Protein AF-A0A5K1ABM7-F1 (afdb_monomer)

InterPro domains:
  IPR001701 Glycoside hydrolase family 9 [PF00759] (1-138)
  IPR008928 Six-hairpin glycosidase superfamily [SSF48208] (1-138)
  IPR012341 Six-hairpin glycosidase-like superfamily [G3DSA:1.50.10.10] (1-138)

Foldseek 3Di:
DDQPFFDQQPLWRKRAQLSRLLVLLVLLVCCVPCVVVCVVVVNNVVSLVNSCRSLVNQLVQCVDPFKGWGMWADCVQGVVDDDDPVPDPTHTDIDMAGPVRHDCSSLQSSLSSLQSSLVNCCVVPVPSSVSSNVSSVD

Radius of gyration: 15.57 Å; Cα contacts (8 Å, |Δi|>4): 204; chains: 1; bounding box: 39×34×41 Å

Secondary structure (DSSP, 8-state):
-----S---SSS--EEHHHHHHHHHHHHHHHHHHHHHHHHTT-HHHHHHHHHHHHHHHHHH-SSTT-EEEEES-HHHHHT--S-GGG--S---EEEE-SSS--HHHHHHHHHHHHHHHHHTTTT-HHHHHHHHHHHH-

Sequence (138 aa):
VDLSGGYYDSGDNVKFGLPMAFTVTMLAWGAIEFGSQLQAAEQLRLTEEAIRWGTDYLLKTHPEPNVVYAEVGAGASDHVCWQRPEDMTTPRTVAVVNQDHPGSDLAGETAAALAASSIVFRSSDA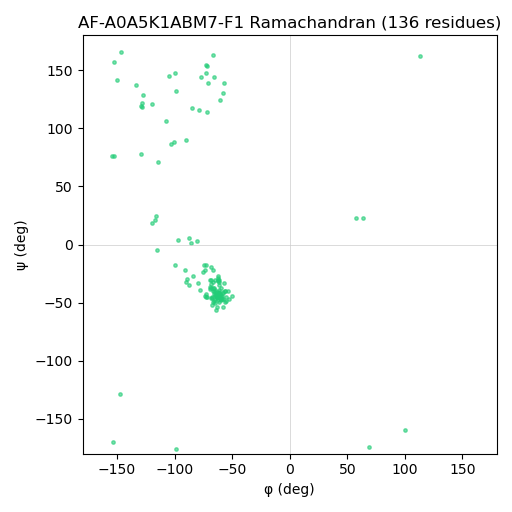QYAHLLVTHAKQ

Structure (mmCIF, N/CA/C/O backbone):
data_AF-A0A5K1ABM7-F1
#
_entry.id   AF-A0A5K1ABM7-F1
#
loop_
_atom_site.group_PDB
_atom_site.id
_atom_site.type_symbol
_atom_site.label_atom_id
_atom_site.label_alt_id
_atom_site.label_comp_id
_atom_site.label_asym_id
_atom_site.label_entity_id
_atom_site.label_seq_id
_atom_site.pdbx_PDB_ins_code
_atom_site.Cartn_x
_atom_site.Cartn_y
_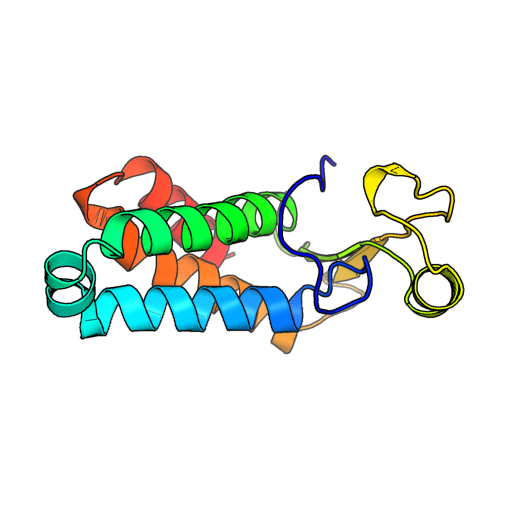atom_site.Cartn_z
_atom_site.occupancy
_atom_site.B_iso_or_equiv
_atom_site.auth_seq_id
_atom_site.auth_comp_id
_atom_site.auth_asym_id
_atom_site.auth_atom_id
_atom_site.pdbx_PDB_model_num
ATOM 1 N N . VAL A 1 1 ? -3.406 2.031 -17.506 1.00 88.50 1 VAL A N 1
ATOM 2 C CA . VAL A 1 1 ? -3.736 1.905 -16.070 1.00 88.50 1 VAL A CA 1
ATOM 3 C C . VAL A 1 1 ? -3.266 3.167 -15.357 1.00 88.50 1 VAL A C 1
ATOM 5 O O . VAL A 1 1 ? -2.229 3.695 -15.745 1.00 88.50 1 VAL A O 1
ATOM 8 N N . ASP A 1 2 ? -4.038 3.689 -14.403 1.00 96.75 2 ASP A N 1
ATOM 9 C CA . ASP A 1 2 ? -3.607 4.805 -13.547 1.00 96.75 2 ASP A CA 1
ATOM 10 C C . ASP A 1 2 ? -2.796 4.256 -12.365 1.00 96.75 2 ASP A C 1
ATOM 12 O O . ASP A 1 2 ? -3.338 3.506 -11.563 1.00 96.75 2 ASP A O 1
ATOM 16 N N . LEU A 1 3 ? -1.517 4.632 -12.255 1.00 97.62 3 LEU A N 1
ATOM 17 C CA . LEU A 1 3 ? -0.622 4.256 -11.146 1.00 97.62 3 LEU A CA 1
ATOM 18 C C . LEU A 1 3 ? -0.169 5.474 -10.326 1.00 97.62 3 LEU A C 1
ATOM 20 O O . LEU A 1 3 ? 0.889 5.447 -9.692 1.00 97.62 3 LEU A O 1
ATOM 24 N N . SER A 1 4 ? -0.943 6.560 -10.339 1.00 97.81 4 SER A N 1
ATOM 25 C CA . SER A 1 4 ? -0.737 7.705 -9.445 1.00 97.81 4 SER A CA 1
ATOM 26 C C . SER A 1 4 ? -1.127 7.380 -7.992 1.00 97.81 4 SER A C 1
ATOM 28 O O . SER A 1 4 ? -1.984 6.527 -7.740 1.00 97.81 4 SER A O 1
ATOM 30 N N . GLY A 1 5 ? -0.509 8.079 -7.033 1.00 98.06 5 GLY A N 1
ATOM 31 C CA . GLY A 1 5 ? -0.686 7.867 -5.586 1.00 98.06 5 GLY A CA 1
ATOM 32 C C . GLY A 1 5 ? 0.444 7.042 -4.968 1.00 98.06 5 GLY A C 1
ATOM 33 O O . GLY A 1 5 ? 1.513 6.929 -5.568 1.00 98.06 5 GLY A O 1
ATOM 34 N N . GLY A 1 6 ? 0.208 6.446 -3.798 1.00 98.44 6 GLY A N 1
ATOM 35 C CA . GLY A 1 6 ? 1.192 5.614 -3.099 1.00 98.44 6 GLY A CA 1
ATOM 36 C C . GLY A 1 6 ? 2.377 6.414 -2.556 1.00 98.44 6 GLY A C 1
ATOM 37 O O . GLY A 1 6 ? 2.394 7.645 -2.614 1.00 98.44 6 GLY A O 1
ATOM 38 N N . TYR A 1 7 ? 3.361 5.707 -2.011 1.00 98.69 7 TYR A N 1
ATOM 39 C CA . TYR A 1 7 ? 4.537 6.311 -1.385 1.00 98.69 7 TYR A CA 1
ATOM 40 C C . TYR A 1 7 ? 5.773 6.195 -2.274 1.00 98.69 7 TYR A C 1
ATOM 42 O O . TYR A 1 7 ? 5.948 5.197 -2.969 1.00 98.69 7 TYR A O 1
ATOM 50 N N . TYR A 1 8 ? 6.637 7.206 -2.238 1.00 98.06 8 TYR A N 1
ATOM 51 C CA . TYR A 1 8 ? 8.036 6.988 -2.590 1.00 98.06 8 TYR A CA 1
ATOM 52 C C . TYR A 1 8 ? 8.715 6.206 -1.471 1.00 98.06 8 TYR A C 1
ATOM 54 O O . TYR A 1 8 ? 8.312 6.319 -0.313 1.00 98.06 8 TYR A O 1
ATOM 62 N N . ASP A 1 9 ? 9.683 5.375 -1.836 1.00 97.94 9 ASP A N 1
ATOM 63 C CA . ASP A 1 9 ? 10.257 4.398 -0.914 1.00 97.94 9 ASP A CA 1
ATOM 64 C C . ASP A 1 9 ? 11.139 5.045 0.157 1.00 97.94 9 ASP A C 1
ATOM 66 O O . ASP A 1 9 ? 11.035 4.722 1.341 1.00 97.94 9 ASP A O 1
ATOM 70 N N . SER A 1 10 ? 12.001 5.982 -0.246 1.00 96.38 10 SER A N 1
ATOM 71 C CA . SER A 1 10 ? 12.984 6.566 0.662 1.00 96.38 10 SER A CA 1
ATOM 72 C C . SER A 1 10 ? 13.286 8.032 0.320 1.00 96.38 10 SER A C 1
ATOM 74 O O . SER A 1 10 ? 12.379 8.855 0.224 1.00 96.38 10 SER A O 1
ATOM 76 N N . GLY A 1 11 ? 14.568 8.389 0.189 1.00 95.62 11 GLY A N 1
ATOM 77 C CA . GLY A 1 11 ? 15.015 9.681 -0.343 1.00 95.62 11 GLY A CA 1
ATOM 78 C C . GLY A 1 11 ? 15.013 9.761 -1.874 1.00 95.62 11 GLY A C 1
ATOM 79 O O . GLY A 1 11 ? 15.466 10.762 -2.425 1.00 95.62 11 GLY A O 1
ATOM 80 N N . ASP A 1 12 ? 14.563 8.702 -2.543 1.00 94.88 12 ASP A N 1
ATOM 81 C CA . ASP A 1 12 ? 14.354 8.620 -3.981 1.00 94.88 12 ASP A CA 1
ATOM 82 C C . ASP A 1 12 ? 12.872 8.832 -4.331 1.00 94.88 12 ASP A C 1
ATOM 84 O O . ASP A 1 12 ? 12.045 9.136 -3.472 1.00 94.88 12 ASP A O 1
ATOM 88 N N . ASN A 1 13 ? 12.530 8.695 -5.610 1.00 95.81 13 ASN A N 1
ATOM 89 C CA . ASN A 1 13 ? 11.163 8.801 -6.102 1.00 95.81 13 ASN A CA 1
ATOM 90 C C . ASN A 1 13 ? 10.693 7.499 -6.771 1.00 95.81 13 ASN A C 1
ATOM 92 O O . ASN A 1 13 ? 9.711 7.490 -7.527 1.00 95.81 13 ASN A O 1
ATOM 96 N N . VAL A 1 14 ? 11.357 6.370 -6.522 1.00 96.94 14 VAL A N 1
ATOM 97 C CA . VAL A 1 14 ? 10.861 5.067 -6.971 1.00 96.94 14 VAL A CA 1
ATOM 98 C C . VAL A 1 14 ? 9.733 4.615 -6.051 1.00 96.94 14 VAL A C 1
ATOM 100 O O . VAL A 1 14 ? 9.728 4.859 -4.846 1.00 96.94 14 VAL A O 1
ATOM 103 N N . LYS A 1 15 ? 8.737 3.957 -6.638 1.00 98.25 15 LYS A N 1
ATOM 104 C CA . LYS A 1 15 ? 7.660 3.308 -5.893 1.00 98.25 15 LYS A CA 1
ATOM 105 C C . LYS A 1 15 ? 7.919 1.810 -5.885 1.00 98.25 15 LYS A C 1
ATOM 107 O O . LYS A 1 15 ? 7.425 1.114 -6.771 1.00 98.25 15 LYS A O 1
ATOM 112 N N . PHE A 1 16 ? 8.699 1.337 -4.918 1.00 98.38 16 PHE A N 1
ATOM 113 C CA . PHE A 1 16 ? 8.957 -0.089 -4.731 1.00 98.38 16 PHE A CA 1
ATOM 114 C C . PHE A 1 16 ? 7.764 -0.750 -4.027 1.00 98.38 16 PHE A C 1
ATOM 116 O O . PHE A 1 16 ? 7.429 -0.422 -2.890 1.00 98.38 16 PHE A O 1
ATOM 123 N N . GLY A 1 17 ? 7.089 -1.675 -4.714 1.00 98.31 17 GLY A N 1
ATOM 124 C CA . GLY A 1 17 ? 5.832 -2.255 -4.236 1.00 98.31 17 GLY A CA 1
ATOM 125 C C . GLY A 1 17 ? 5.979 -3.087 -2.964 1.00 98.31 17 GLY A C 1
ATOM 126 O O . GLY A 1 17 ? 5.144 -2.974 -2.073 1.00 98.31 17 GLY A O 1
ATOM 127 N N . LEU A 1 18 ? 7.051 -3.875 -2.844 1.00 98.62 18 LEU A N 1
ATOM 128 C CA . LEU A 1 18 ? 7.260 -4.768 -1.700 1.00 98.62 18 LEU A CA 1
ATOM 129 C C . LEU A 1 18 ? 7.434 -4.012 -0.364 1.00 98.62 18 LEU A C 1
ATOM 131 O O . LEU A 1 18 ? 6.644 -4.260 0.548 1.00 98.62 18 LEU A O 1
ATOM 135 N N . PRO A 1 19 ? 8.391 -3.073 -0.213 1.00 98.75 19 PRO A N 1
ATOM 136 C CA . PRO A 1 19 ? 8.530 -2.308 1.030 1.00 98.75 19 PRO A CA 1
ATOM 137 C C . PRO A 1 19 ? 7.321 -1.404 1.315 1.00 98.75 19 PRO A C 1
ATOM 139 O O . PRO A 1 19 ? 6.966 -1.201 2.480 1.00 98.75 19 PRO A O 1
ATOM 142 N N . MET A 1 20 ? 6.634 -0.909 0.279 1.00 98.81 20 MET A N 1
ATOM 143 C CA . MET A 1 20 ? 5.394 -0.156 0.461 1.00 98.81 20 MET A CA 1
ATOM 144 C C . MET A 1 20 ? 4.278 -1.031 1.035 1.00 98.81 20 MET A C 1
ATOM 146 O O . MET A 1 20 ? 3.645 -0.636 2.013 1.00 98.81 20 MET A O 1
ATOM 150 N N . ALA A 1 21 ? 4.050 -2.216 0.461 1.00 98.88 21 ALA A N 1
ATOM 151 C CA . ALA A 1 21 ? 3.060 -3.163 0.960 1.00 98.88 21 ALA A CA 1
ATOM 152 C C . ALA A 1 21 ? 3.367 -3.554 2.411 1.00 98.88 21 ALA A C 1
ATOM 154 O O . ALA A 1 21 ? 2.501 -3.402 3.269 1.00 98.88 21 ALA A O 1
ATOM 155 N N . PHE A 1 22 ? 4.623 -3.893 2.714 1.00 98.94 22 PHE A N 1
ATOM 156 C CA . PHE A 1 22 ? 5.073 -4.171 4.079 1.00 98.94 22 PHE A CA 1
ATOM 157 C C . PHE A 1 22 ? 4.778 -3.017 5.047 1.00 98.94 22 PHE A C 1
ATOM 159 O O . PHE A 1 22 ? 4.252 -3.226 6.142 1.00 98.94 22 PHE A O 1
ATOM 166 N N . THR A 1 23 ? 5.066 -1.780 4.640 1.00 98.94 23 THR A N 1
ATOM 167 C CA . THR A 1 23 ? 4.786 -0.589 5.453 1.00 98.94 23 THR A CA 1
ATOM 168 C C . THR A 1 23 ? 3.294 -0.464 5.758 1.00 98.94 23 THR A C 1
ATOM 170 O O . THR A 1 23 ? 2.915 -0.220 6.905 1.00 98.94 23 THR A O 1
ATOM 173 N N . VAL A 1 24 ? 2.432 -0.678 4.760 1.00 98.94 24 VAL A N 1
ATOM 174 C CA . VAL A 1 24 ? 0.973 -0.637 4.933 1.00 98.94 24 VAL A CA 1
ATOM 175 C C . VAL A 1 24 ? 0.491 -1.767 5.844 1.00 98.94 24 VAL A C 1
ATOM 177 O O . VAL A 1 24 ? -0.312 -1.502 6.739 1.00 98.94 24 VAL A O 1
ATOM 180 N N . THR A 1 25 ? 1.016 -2.989 5.689 1.00 98.94 25 THR A N 1
ATOM 181 C CA . THR A 1 25 ? 0.735 -4.120 6.587 1.00 98.94 25 THR A CA 1
ATOM 182 C C . THR A 1 25 ? 1.056 -3.755 8.035 1.00 98.94 25 THR A C 1
ATOM 184 O O . THR A 1 25 ? 0.218 -3.930 8.920 1.00 98.94 25 THR A O 1
ATOM 187 N N . MET A 1 26 ? 2.242 -3.193 8.289 1.00 98.94 26 MET A N 1
ATOM 188 C CA . MET A 1 26 ? 2.685 -2.842 9.641 1.00 98.94 26 MET A CA 1
ATOM 189 C C . MET A 1 26 ? 1.896 -1.675 10.245 1.00 98.94 26 MET A C 1
ATOM 191 O O . MET A 1 26 ? 1.568 -1.716 11.433 1.00 98.94 26 MET A O 1
ATOM 195 N N . LEU A 1 27 ? 1.539 -0.659 9.451 1.00 98.88 27 LEU A N 1
ATOM 196 C CA . LEU A 1 27 ? 0.659 0.425 9.901 1.00 98.88 27 LEU A CA 1
ATOM 197 C C . LEU A 1 27 ? -0.733 -0.103 10.262 1.00 98.88 27 LEU A C 1
ATOM 199 O O . LEU A 1 27 ? -1.263 0.236 11.321 1.00 98.88 27 LEU A O 1
ATOM 203 N N . ALA A 1 28 ? -1.309 -0.960 9.414 1.00 98.94 28 ALA A N 1
ATOM 204 C CA . ALA A 1 28 ? -2.609 -1.569 9.662 1.00 98.94 28 ALA A CA 1
ATOM 205 C C . ALA A 1 28 ? -2.585 -2.458 10.907 1.00 98.94 28 ALA A C 1
ATOM 207 O O . ALA A 1 28 ? -3.473 -2.350 11.750 1.00 98.94 28 ALA A O 1
ATOM 208 N N . TRP A 1 29 ? -1.545 -3.277 11.076 1.00 98.88 29 TRP A N 1
ATOM 209 C CA . TRP A 1 29 ? -1.381 -4.086 12.278 1.00 98.88 29 TRP A CA 1
ATOM 210 C C . TRP A 1 29 ? -1.268 -3.213 13.536 1.00 98.88 29 TRP A C 1
ATOM 212 O O . TRP A 1 29 ? -1.968 -3.458 14.518 1.00 98.88 29 TRP A O 1
ATOM 222 N N . GLY A 1 30 ? -0.486 -2.132 13.483 1.00 98.75 30 GLY A N 1
ATOM 223 C CA . GLY A 1 30 ? -0.402 -1.164 14.576 1.00 98.75 30 GLY A CA 1
ATOM 224 C C . GLY A 1 30 ? -1.755 -0.538 14.930 1.00 98.75 30 GLY A C 1
ATOM 225 O O . GLY A 1 30 ? -2.085 -0.424 16.110 1.00 98.75 30 GLY A O 1
ATOM 226 N N . ALA A 1 31 ? -2.568 -0.185 13.930 1.00 98.69 31 ALA A N 1
ATOM 227 C CA . ALA A 1 31 ? -3.917 0.339 14.145 1.00 98.69 31 ALA A CA 1
ATOM 228 C C . ALA A 1 31 ? -4.868 -0.694 14.777 1.00 98.69 31 ALA A C 1
ATOM 230 O O . ALA A 1 31 ? -5.680 -0.333 15.629 1.00 98.69 31 ALA A O 1
ATOM 231 N N . ILE A 1 32 ? -4.746 -1.970 14.399 1.00 98.75 32 ILE A N 1
ATOM 232 C CA . ILE A 1 32 ? -5.547 -3.070 14.956 1.00 98.75 32 ILE A CA 1
ATOM 233 C C . ILE A 1 32 ? -5.206 -3.305 16.432 1.00 98.75 32 ILE A C 1
ATOM 235 O O . ILE A 1 32 ? -6.111 -3.370 17.261 1.00 98.75 32 ILE A O 1
ATOM 239 N N . GLU A 1 33 ? -3.920 -3.416 16.770 1.00 98.75 33 GLU A N 1
ATOM 240 C CA . GLU A 1 33 ? -3.481 -3.756 18.134 1.00 98.75 33 GLU A CA 1
ATOM 241 C C . GLU A 1 33 ? -3.563 -2.567 19.093 1.00 98.75 33 GLU A C 1
ATOM 243 O O . GLU A 1 33 ? -3.923 -2.710 20.263 1.00 98.75 33 GLU A O 1
ATOM 248 N N . PHE A 1 34 ? -3.218 -1.373 18.604 1.00 98.56 34 PHE A N 1
ATOM 249 C CA . PHE A 1 34 ? -3.008 -0.188 19.435 1.00 98.56 34 PHE A CA 1
ATOM 250 C C . PHE A 1 34 ? -4.000 0.940 19.135 1.00 98.56 34 PHE A C 1
ATOM 252 O O . PHE A 1 34 ? -3.741 2.101 19.462 1.00 98.56 34 PHE A O 1
ATOM 259 N N . GLY A 1 35 ? -5.153 0.621 18.537 1.00 97.94 35 GLY A N 1
ATOM 260 C CA . GLY A 1 35 ? -6.153 1.610 18.123 1.00 97.94 35 GLY A CA 1
ATOM 261 C C . GLY A 1 35 ? -6.589 2.553 19.249 1.00 97.94 35 GLY A C 1
ATOM 262 O O . GLY A 1 35 ? -6.688 3.760 19.040 1.00 97.94 35 GLY A O 1
ATOM 263 N N . SER A 1 36 ? -6.761 2.043 20.476 1.00 98.19 36 SER A N 1
ATOM 264 C CA . SER A 1 36 ? -7.139 2.873 21.632 1.00 98.19 36 SER A CA 1
ATOM 265 C C . SER A 1 36 ? -6.051 3.870 22.053 1.00 98.19 36 SER A C 1
ATOM 267 O O . SER A 1 36 ? -6.353 5.008 22.407 1.00 98.19 36 SER A O 1
ATOM 269 N N . GLN A 1 37 ? -4.780 3.476 21.970 1.00 98.69 37 GLN A N 1
ATOM 270 C CA . GLN A 1 37 ? -3.626 4.309 22.292 1.00 98.69 37 GLN A CA 1
ATOM 271 C C . GLN A 1 37 ? -3.418 5.367 21.208 1.00 98.69 37 GLN A C 1
ATOM 273 O O . GLN A 1 37 ? -3.197 6.534 21.523 1.00 98.69 37 GLN A O 1
ATOM 278 N N . LEU A 1 38 ? -3.554 4.978 19.936 1.00 98.50 38 LEU A N 1
ATOM 279 C CA . LEU A 1 38 ? -3.537 5.908 18.809 1.00 98.50 38 LEU A CA 1
ATOM 280 C C . LEU A 1 38 ? -4.679 6.920 18.910 1.00 98.50 38 LEU A C 1
ATOM 282 O O . LEU A 1 38 ? -4.475 8.096 18.621 1.00 98.50 38 LEU A O 1
ATOM 286 N N . GLN A 1 39 ? -5.865 6.496 19.352 1.00 98.31 39 GLN A N 1
ATOM 287 C CA . GLN A 1 39 ? -6.989 7.401 19.574 1.00 98.31 39 GLN A CA 1
ATOM 288 C C . GLN A 1 39 ? -6.720 8.364 20.733 1.00 98.31 39 GLN A C 1
ATOM 290 O O . GLN A 1 39 ? -6.940 9.563 20.581 1.00 98.31 39 GLN A O 1
ATOM 295 N N . ALA A 1 40 ? -6.200 7.870 21.860 1.00 98.62 40 ALA A N 1
ATOM 296 C CA . ALA A 1 40 ? -5.830 8.701 23.006 1.00 98.62 40 ALA A CA 1
ATOM 297 C C . ALA A 1 40 ? -4.714 9.713 22.678 1.00 98.62 40 ALA A C 1
ATOM 299 O O . ALA A 1 40 ? -4.670 10.784 23.274 1.00 98.62 40 ALA A O 1
ATOM 300 N N . ALA A 1 41 ? -3.837 9.387 21.724 1.00 98.56 41 ALA A N 1
ATOM 301 C CA . ALA A 1 41 ? -2.797 10.276 21.203 1.00 98.56 41 ALA A CA 1
ATOM 302 C C . ALA A 1 41 ? -3.265 11.164 20.028 1.00 98.56 41 ALA A C 1
ATOM 304 O O . ALA A 1 41 ? -2.445 11.844 19.411 1.00 98.56 41 ALA A O 1
ATOM 305 N N . GLU A 1 42 ? -4.555 11.128 19.678 1.00 98.38 42 GLU A N 1
ATOM 306 C CA . GLU A 1 42 ? -5.142 11.852 18.540 1.00 98.38 42 GLU A CA 1
ATOM 307 C C . GLU A 1 42 ? -4.495 11.514 17.177 1.00 98.38 42 GLU A C 1
ATOM 309 O O . GLU A 1 42 ? -4.582 12.282 16.221 1.00 98.38 42 GLU A O 1
ATOM 314 N N . GLN A 1 43 ? -3.864 10.340 17.063 1.00 98.56 43 GLN A N 1
ATOM 315 C CA . GLN A 1 43 ? -3.180 9.871 15.853 1.00 98.56 43 GLN A CA 1
ATOM 316 C C . GLN A 1 43 ? -4.002 8.883 15.021 1.00 98.56 43 GLN A C 1
ATOM 318 O O . GLN A 1 43 ? -3.705 8.722 13.842 1.00 98.56 43 GLN A O 1
ATOM 323 N N . LEU A 1 44 ? -5.045 8.251 15.580 1.00 98.31 44 LEU A N 1
ATOM 324 C CA . LEU A 1 44 ? -5.773 7.169 14.895 1.00 98.31 44 LEU A CA 1
ATOM 325 C C . LEU A 1 44 ? -6.257 7.565 13.491 1.00 98.31 44 LEU A C 1
ATOM 327 O O . LEU A 1 44 ? -5.994 6.844 12.534 1.00 98.31 44 LEU A O 1
ATOM 331 N N . ARG A 1 45 ? -6.878 8.742 13.347 1.00 98.25 45 ARG A N 1
ATOM 332 C CA . ARG A 1 45 ? -7.351 9.234 12.042 1.00 98.25 45 ARG A CA 1
ATOM 333 C C . ARG A 1 45 ? -6.206 9.416 11.039 1.00 98.25 45 ARG A C 1
ATOM 335 O O . ARG A 1 45 ? -6.356 9.067 9.876 1.00 98.25 45 ARG A O 1
ATOM 342 N N . LEU A 1 46 ? -5.064 9.947 11.479 1.00 98.62 46 LEU A N 1
ATOM 343 C CA . LEU A 1 46 ? -3.895 10.137 10.613 1.00 98.62 46 LEU A CA 1
ATOM 344 C C . LEU A 1 46 ? -3.288 8.790 10.200 1.00 98.62 46 LEU A C 1
ATOM 346 O O . LEU A 1 46 ? -2.870 8.626 9.056 1.00 98.62 46 LEU A O 1
ATOM 350 N N . THR A 1 47 ? -3.276 7.808 11.105 1.00 98.75 47 THR A N 1
ATOM 351 C CA . THR A 1 47 ? -2.863 6.436 10.794 1.00 98.75 47 THR A CA 1
ATOM 352 C C . THR A 1 47 ? -3.794 5.798 9.763 1.00 98.75 47 THR A C 1
ATOM 354 O O . THR A 1 47 ? -3.316 5.222 8.791 1.00 98.75 47 THR A O 1
ATOM 357 N N . GLU A 1 48 ? -5.111 5.939 9.922 1.00 98.75 48 GLU A N 1
ATOM 358 C CA . GLU A 1 48 ? -6.100 5.462 8.949 1.00 98.75 48 GLU A CA 1
ATOM 359 C C . GLU A 1 48 ? -5.931 6.134 7.577 1.00 98.75 48 GLU A C 1
ATOM 361 O O . GLU A 1 48 ? -5.956 5.455 6.553 1.00 98.75 48 GLU A O 1
ATOM 366 N N . GLU A 1 49 ? -5.697 7.447 7.532 1.00 98.81 49 GLU A N 1
ATOM 367 C CA . GLU A 1 49 ? -5.418 8.177 6.287 1.00 98.81 49 GLU A CA 1
ATOM 368 C C . GLU A 1 49 ? -4.135 7.679 5.602 1.00 98.81 49 GLU A C 1
ATOM 370 O O . GLU A 1 49 ? -4.131 7.476 4.387 1.00 98.81 49 GLU A O 1
ATOM 375 N N . ALA A 1 50 ? -3.074 7.408 6.369 1.00 98.88 50 ALA A N 1
ATOM 376 C CA . ALA A 1 50 ? -1.827 6.854 5.843 1.00 98.88 50 ALA A CA 1
ATOM 377 C C . ALA A 1 50 ? -2.007 5.431 5.283 1.00 98.88 50 ALA A C 1
ATOM 379 O O . ALA A 1 50 ? -1.539 5.119 4.187 1.00 98.88 50 ALA A O 1
ATOM 380 N N . ILE A 1 51 ? -2.745 4.575 5.998 1.00 98.94 51 ILE A N 1
ATOM 381 C CA . ILE A 1 51 ? -3.087 3.232 5.517 1.00 98.94 51 ILE A CA 1
ATOM 382 C C . ILE A 1 51 ? -3.882 3.335 4.213 1.00 98.94 51 ILE A C 1
ATOM 384 O O . ILE A 1 51 ? -3.539 2.660 3.243 1.00 98.94 51 ILE A O 1
ATOM 388 N N . ARG A 1 52 ? -4.903 4.205 4.167 1.00 98.88 52 ARG A N 1
ATOM 389 C CA . ARG A 1 52 ? -5.754 4.385 2.985 1.00 98.88 52 ARG A CA 1
ATOM 390 C C . ARG A 1 52 ? -4.966 4.875 1.774 1.00 98.88 52 ARG A C 1
ATOM 392 O O . ARG A 1 52 ? -5.177 4.363 0.682 1.00 98.88 52 ARG A O 1
ATOM 399 N N . TRP A 1 53 ? -4.032 5.810 1.956 1.00 98.94 53 TRP A N 1
ATOM 400 C CA . TRP A 1 53 ? -3.170 6.286 0.869 1.00 98.94 53 TRP A CA 1
ATOM 401 C C . TRP A 1 53 ? -2.367 5.149 0.222 1.00 98.94 53 TRP A C 1
ATOM 403 O O . TRP A 1 53 ? -2.237 5.079 -1.003 1.00 98.94 53 TRP A O 1
ATOM 413 N N . GLY A 1 54 ? -1.859 4.233 1.051 1.00 98.88 54 GLY A N 1
ATOM 414 C CA . GLY A 1 54 ? -1.184 3.025 0.594 1.00 98.88 54 GLY A CA 1
ATOM 415 C C . GLY A 1 54 ? -2.132 2.055 -0.108 1.00 98.88 54 GLY A C 1
ATOM 416 O O . GLY A 1 54 ? -1.871 1.655 -1.242 1.00 98.88 54 GLY A O 1
ATOM 417 N N . THR A 1 55 ? -3.257 1.700 0.518 1.00 98.94 55 THR A N 1
ATOM 418 C CA . THR A 1 55 ? -4.186 0.715 -0.052 1.00 98.94 55 THR A CA 1
ATOM 419 C C . THR A 1 55 ? -4.898 1.198 -1.309 1.00 98.94 55 THR A C 1
ATOM 421 O O . THR A 1 55 ? -5.095 0.396 -2.216 1.00 98.94 55 THR A O 1
ATOM 424 N N . ASP A 1 56 ? -5.214 2.489 -1.430 1.00 98.88 56 ASP A N 1
ATOM 425 C CA . ASP A 1 56 ? -5.770 3.059 -2.663 1.00 98.88 56 ASP A CA 1
ATOM 426 C C . ASP A 1 56 ? -4.812 2.866 -3.839 1.00 98.88 56 ASP A C 1
ATOM 428 O O . ASP A 1 56 ? -5.241 2.573 -4.955 1.00 98.88 56 ASP A O 1
ATOM 432 N N . TYR A 1 57 ? -3.505 2.985 -3.598 1.00 98.88 57 TYR A N 1
ATOM 433 C CA . TYR A 1 57 ? -2.512 2.694 -4.620 1.00 98.88 57 TYR A CA 1
ATOM 434 C C . TYR A 1 57 ? -2.361 1.192 -4.885 1.00 98.88 57 TYR A C 1
ATOM 436 O O . TYR A 1 57 ? -2.349 0.799 -6.048 1.00 98.88 57 TYR A O 1
ATOM 444 N N . LEU A 1 58 ? -2.306 0.346 -3.851 1.00 98.81 58 LEU A N 1
ATOM 445 C CA . LEU A 1 58 ? -2.210 -1.112 -4.022 1.00 98.81 58 LEU A CA 1
ATOM 446 C C . LEU A 1 58 ? -3.429 -1.704 -4.757 1.00 98.81 58 LEU A C 1
ATOM 448 O O . LEU A 1 58 ? -3.298 -2.651 -5.524 1.00 98.81 58 LEU A O 1
ATOM 452 N N . LEU A 1 59 ? -4.619 -1.120 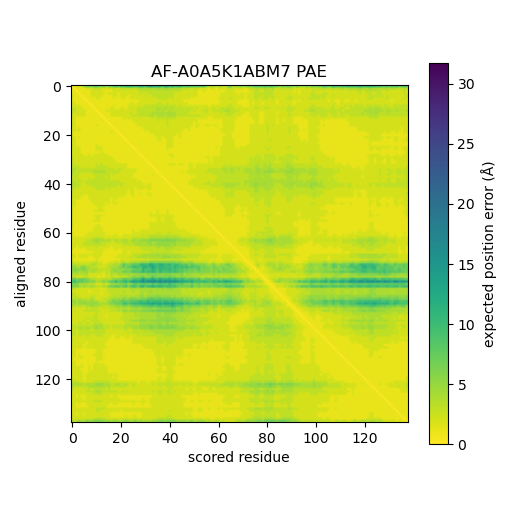-4.598 1.00 98.75 59 LEU A N 1
ATOM 453 C CA . LEU A 1 59 ? -5.789 -1.489 -5.400 1.00 98.75 59 LEU A CA 1
ATOM 454 C C . LEU A 1 59 ? -5.586 -1.153 -6.886 1.00 98.75 59 LEU A C 1
ATOM 456 O O . LEU A 1 59 ? -5.953 -1.940 -7.754 1.00 98.75 59 LEU A O 1
ATOM 460 N N . LYS A 1 60 ? -4.958 -0.013 -7.200 1.00 98.69 60 LYS A N 1
ATOM 461 C CA . LYS A 1 60 ? -4.626 0.360 -8.585 1.00 98.69 60 LYS A CA 1
ATOM 462 C C . LYS A 1 60 ? -3.544 -0.531 -9.197 1.00 98.69 60 LYS A C 1
ATOM 464 O O . LYS A 1 60 ? -3.545 -0.722 -10.414 1.00 98.69 60 LYS A O 1
ATOM 469 N N . THR A 1 61 ? -2.619 -1.063 -8.391 1.00 98.50 61 THR A N 1
ATOM 470 C CA . THR A 1 61 ? -1.590 -1.986 -8.893 1.00 98.50 61 THR A CA 1
ATOM 471 C C . THR A 1 61 ? -2.152 -3.361 -9.241 1.00 98.50 61 THR A C 1
ATOM 473 O O . THR A 1 61 ? -1.509 -4.063 -10.017 1.00 98.50 61 THR A O 1
ATOM 476 N N . HIS A 1 62 ? -3.348 -3.715 -8.760 1.00 98.31 62 HIS A N 1
ATOM 477 C CA . HIS A 1 62 ? -4.045 -4.966 -9.067 1.00 98.31 62 HIS A CA 1
ATOM 478 C C . HIS A 1 62 ? -5.347 -4.721 -9.865 1.00 98.31 62 HIS A C 1
ATOM 480 O O . HIS A 1 62 ? -6.443 -4.879 -9.326 1.00 98.31 62 HIS A O 1
ATOM 486 N N . PRO A 1 63 ? -5.272 -4.315 -11.149 1.00 97.00 63 PRO A N 1
ATOM 487 C CA . PRO A 1 63 ? -6.458 -3.953 -11.935 1.00 97.00 63 PRO A CA 1
ATOM 488 C C . PRO A 1 63 ? -7.286 -5.158 -12.406 1.00 97.00 63 PRO A C 1
ATOM 490 O O . PRO A 1 63 ? -8.462 -5.001 -12.731 1.00 97.00 63 PRO A O 1
ATOM 493 N N . GLU A 1 64 ? -6.669 -6.336 -12.504 1.00 96.12 64 GLU A N 1
ATOM 494 C CA . GLU A 1 64 ? -7.272 -7.565 -13.015 1.00 96.12 64 GLU A CA 1
ATOM 495 C C . GLU A 1 64 ? -6.597 -8.803 -12.395 1.00 96.12 64 GLU A C 1
ATOM 497 O O . GLU A 1 64 ? -5.448 -8.703 -11.960 1.00 96.12 64 GLU A O 1
ATOM 502 N N . PRO A 1 65 ? -7.268 -9.971 -12.365 1.00 96.31 65 PRO A N 1
ATOM 503 C CA . PRO A 1 65 ? -6.742 -11.159 -11.696 1.00 96.31 65 PRO A CA 1
ATOM 504 C C . PRO A 1 65 ? -5.362 -11.598 -12.207 1.00 96.31 65 PRO A C 1
ATOM 506 O O . PRO A 1 65 ? -5.144 -11.694 -13.414 1.00 96.31 65 PRO 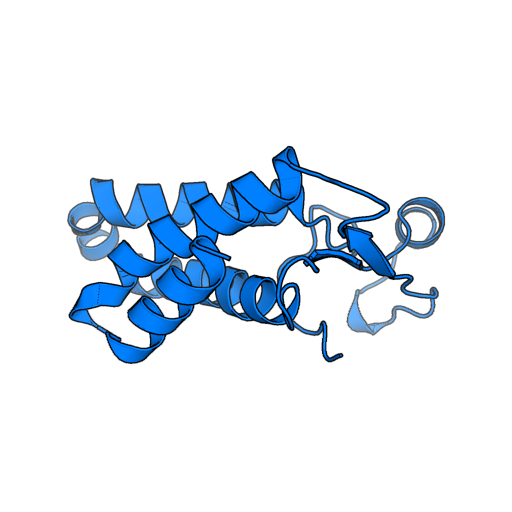A O 1
ATOM 509 N N . ASN A 1 66 ? -4.479 -12.003 -11.288 1.00 97.00 66 ASN A N 1
ATOM 510 C CA . ASN A 1 66 ? -3.108 -12.462 -11.562 1.00 97.00 66 ASN A CA 1
ATOM 511 C C . ASN A 1 66 ? -2.173 -11.400 -12.174 1.00 97.00 66 ASN A C 1
ATOM 513 O O . ASN A 1 66 ? -1.190 -11.767 -12.821 1.00 97.00 66 ASN A O 1
ATOM 517 N N . VAL A 1 67 ? -2.456 -10.107 -11.992 1.00 98.12 67 VAL A N 1
ATOM 518 C CA . VAL A 1 67 ? -1.584 -9.006 -12.427 1.00 98.12 67 VAL A CA 1
ATOM 519 C C . VAL A 1 67 ? -1.336 -8.057 -11.260 1.00 98.12 67 VAL A C 1
ATOM 521 O O . VAL A 1 67 ? -2.275 -7.470 -10.735 1.00 98.12 67 VAL A O 1
ATOM 524 N N . VAL A 1 68 ? -0.071 -7.853 -10.886 1.00 98.31 68 VAL A N 1
ATOM 525 C CA . VAL A 1 68 ? 0.329 -6.860 -9.877 1.00 98.31 68 VAL A CA 1
ATOM 526 C C . VAL A 1 68 ? 1.446 -5.982 -10.432 1.00 98.31 68 VAL A C 1
ATOM 528 O O . VAL A 1 68 ? 2.531 -6.463 -10.754 1.00 98.31 68 VAL A O 1
ATOM 531 N N . TYR A 1 69 ? 1.211 -4.675 -10.533 1.00 98.44 69 TYR A N 1
ATOM 532 C CA . TYR A 1 69 ? 2.260 -3.709 -10.859 1.00 98.44 69 TYR A CA 1
ATOM 533 C C . TYR A 1 69 ? 3.211 -3.535 -9.672 1.00 98.44 69 TYR A C 1
ATOM 535 O O . TYR A 1 69 ? 2.829 -3.039 -8.613 1.00 98.44 69 TYR A O 1
ATOM 543 N N . ALA A 1 70 ? 4.454 -3.962 -9.868 1.00 97.25 70 ALA A N 1
ATOM 544 C CA . ALA A 1 70 ? 5.450 -4.136 -8.819 1.00 97.25 70 ALA A CA 1
ATOM 545 C C . ALA A 1 70 ? 6.251 -2.876 -8.508 1.00 97.25 70 ALA A C 1
ATOM 547 O O . ALA A 1 70 ? 6.631 -2.642 -7.363 1.00 97.25 70 ALA A O 1
ATOM 548 N N . GLU A 1 71 ? 6.528 -2.077 -9.532 1.00 97.69 71 GLU A N 1
ATOM 549 C CA . GLU A 1 71 ? 7.431 -0.940 -9.426 1.00 97.69 71 GLU A CA 1
ATOM 550 C C . GLU A 1 71 ? 7.017 0.146 -10.411 1.00 97.69 71 GLU A C 1
ATOM 552 O O . GLU A 1 71 ? 6.609 -0.154 -11.537 1.00 97.69 71 GLU A O 1
ATOM 557 N N . VAL A 1 72 ? 7.131 1.408 -9.990 1.00 97.69 72 VAL A N 1
ATOM 558 C CA . VAL A 1 72 ? 6.998 2.572 -10.873 1.00 97.69 72 VAL A CA 1
ATOM 559 C C . VAL A 1 72 ? 8.211 3.477 -10.693 1.00 97.69 72 VAL A C 1
ATOM 561 O O . VAL A 1 72 ? 8.400 4.057 -9.623 1.00 97.69 72 VAL A O 1
ATOM 564 N N . GLY A 1 73 ? 8.966 3.662 -11.770 1.00 94.38 73 GLY A N 1
ATOM 565 C CA . GLY A 1 73 ? 10.310 4.235 -11.772 1.00 94.38 73 GLY A CA 1
ATOM 566 C C . GLY A 1 73 ? 11.342 3.177 -12.169 1.00 94.38 73 GLY A C 1
ATOM 567 O O . GLY A 1 73 ? 11.048 1.989 -12.155 1.00 94.38 73 GLY A O 1
ATOM 568 N N . ALA A 1 74 ? 12.532 3.617 -12.567 1.00 90.44 74 ALA A N 1
ATOM 569 C CA . ALA A 1 74 ? 13.706 2.755 -12.665 1.00 90.44 74 ALA A CA 1
ATOM 570 C C . ALA A 1 74 ? 14.771 3.315 -11.727 1.00 90.44 74 ALA A C 1
ATOM 572 O O . ALA A 1 74 ? 15.197 4.459 -11.918 1.00 90.44 74 ALA A O 1
ATOM 573 N N . GLY A 1 75 ? 15.224 2.511 -10.760 1.00 87.69 75 GLY A N 1
ATOM 574 C CA . GLY A 1 75 ? 16.176 2.957 -9.734 1.00 87.69 75 GLY A CA 1
ATOM 575 C C . GLY A 1 75 ? 17.408 3.654 -10.310 1.00 87.69 75 GLY A C 1
ATOM 576 O O . GLY A 1 75 ? 17.752 4.750 -9.887 1.00 87.69 75 GLY A O 1
ATOM 577 N N . ALA A 1 76 ? 18.003 3.106 -11.373 1.00 88.00 76 ALA A N 1
ATOM 578 C CA . ALA A 1 76 ? 19.193 3.696 -11.988 1.00 88.00 76 ALA A CA 1
ATOM 579 C C . ALA A 1 76 ? 18.983 5.138 -12.488 1.00 88.00 76 ALA A C 1
ATOM 581 O O . ALA A 1 76 ? 19.841 5.988 -12.273 1.00 88.00 76 ALA A O 1
ATOM 582 N N . SER A 1 77 ? 17.866 5.435 -13.161 1.00 87.69 77 SER A N 1
ATOM 583 C CA . SER A 1 77 ? 17.598 6.794 -13.655 1.00 87.69 77 SER A CA 1
ATOM 584 C C . SER A 1 77 ? 17.069 7.721 -12.569 1.00 87.69 77 SER A C 1
ATOM 586 O O . SER A 1 77 ? 17.349 8.916 -12.605 1.00 87.69 77 SER A O 1
ATOM 588 N N . ASP A 1 78 ? 16.298 7.180 -11.627 1.00 90.31 78 ASP A N 1
ATOM 589 C CA . ASP A 1 78 ? 15.712 7.942 -10.529 1.00 90.31 78 ASP A CA 1
ATOM 590 C C . ASP A 1 78 ? 16.805 8.441 -9.568 1.00 90.31 78 ASP A C 1
ATOM 592 O O . ASP A 1 78 ? 16.890 9.632 -9.284 1.00 90.31 78 ASP A O 1
ATOM 596 N N . HIS A 1 79 ? 17.745 7.565 -9.197 1.00 93.44 79 HIS A N 1
ATOM 597 C CA . HIS A 1 79 ? 18.792 7.850 -8.207 1.00 93.44 79 HIS A CA 1
ATOM 598 C C . HIS A 1 79 ? 19.901 8.775 -8.716 1.00 93.44 79 HIS A C 1
ATOM 600 O O . HIS A 1 79 ? 20.593 9.410 -7.922 1.00 93.44 79 HIS A O 1
ATOM 606 N N . VAL A 1 80 ? 20.088 8.875 -10.035 1.00 88.56 80 VAL A N 1
ATOM 607 C CA . VAL A 1 80 ? 21.043 9.827 -10.633 1.00 88.56 80 VAL A CA 1
ATOM 608 C C . VAL A 1 80 ? 20.508 11.262 -10.568 1.00 88.56 80 VAL A C 1
ATOM 610 O O . VAL A 1 80 ? 21.280 12.216 -10.696 1.00 88.56 80 VAL A O 1
ATOM 613 N N . CYS A 1 81 ? 19.202 11.445 -10.357 1.00 81.81 81 CYS A N 1
ATOM 614 C CA . CYS A 1 81 ? 18.572 12.749 -10.414 1.00 81.81 81 CYS A CA 1
ATOM 615 C C . CYS A 1 81 ? 18.183 13.280 -9.030 1.00 81.81 81 CYS A C 1
ATOM 617 O O . CYS A 1 81 ? 17.188 12.869 -8.442 1.00 81.81 81 CYS A O 1
ATOM 619 N N . TRP A 1 82 ? 18.937 14.264 -8.537 1.00 90.56 82 TRP A N 1
ATOM 620 C CA . TRP A 1 82 ? 18.618 14.958 -7.290 1.00 90.56 82 TRP A CA 1
ATOM 621 C C . TRP A 1 82 ? 17.730 16.176 -7.558 1.00 90.56 82 TRP A C 1
ATOM 623 O O . TRP A 1 82 ? 18.219 17.282 -7.797 1.00 90.56 82 TRP A O 1
ATOM 633 N N . GLN A 1 83 ? 16.417 15.975 -7.542 1.00 89.19 83 GLN A N 1
ATOM 634 C CA . GLN A 1 83 ? 15.434 17.028 -7.794 1.00 89.19 83 GLN A CA 1
ATOM 635 C C . GLN A 1 83 ? 14.167 16.812 -6.972 1.00 89.19 83 GLN A C 1
ATOM 637 O O . GLN A 1 83 ? 13.936 15.730 -6.432 1.00 89.19 83 GLN A O 1
ATOM 642 N N . ARG A 1 84 ? 13.336 17.853 -6.887 1.00 94.81 84 ARG A N 1
ATOM 643 C CA . ARG A 1 84 ? 12.014 17.732 -6.271 1.00 94.81 84 ARG A CA 1
ATOM 644 C C . ARG A 1 84 ? 11.137 16.801 -7.124 1.00 94.81 84 ARG A C 1
ATOM 646 O O . ARG A 1 84 ? 11.252 16.846 -8.351 1.00 94.81 84 ARG A O 1
ATOM 653 N N . PRO A 1 85 ? 10.259 15.982 -6.522 1.00 94.44 85 PRO A N 1
ATOM 654 C CA . PRO A 1 85 ? 9.429 15.036 -7.267 1.00 94.44 85 PRO A CA 1
ATOM 655 C C . PRO A 1 85 ? 8.549 15.700 -8.336 1.00 94.44 85 PRO A C 1
ATOM 657 O O . PRO A 1 85 ? 8.319 15.111 -9.390 1.00 94.44 85 PRO A O 1
ATOM 660 N N . GLU A 1 86 ? 8.077 16.926 -8.100 1.00 95.88 86 GLU A N 1
ATOM 661 C CA . GLU A 1 86 ? 7.281 17.700 -9.060 1.00 95.88 86 GLU A CA 1
ATOM 662 C C . GLU A 1 86 ? 8.066 18.162 -10.298 1.00 95.88 86 GLU A C 1
ATOM 664 O O . GLU A 1 86 ? 7.460 18.456 -11.327 1.00 95.88 86 GLU A O 1
ATOM 669 N N . ASP A 1 87 ? 9.399 18.186 -10.220 1.00 94.44 87 ASP A N 1
ATOM 670 C CA . ASP A 1 87 ? 10.284 18.588 -11.315 1.00 94.44 87 ASP A CA 1
ATOM 671 C C . ASP A 1 87 ? 10.819 17.376 -12.104 1.00 94.44 87 ASP A C 1
ATOM 673 O O . ASP A 1 87 ? 11.640 17.535 -13.010 1.00 94.44 87 ASP A O 1
ATOM 677 N N . MET A 1 88 ? 10.379 16.152 -11.775 1.00 90.81 88 MET A N 1
ATOM 678 C CA . MET A 1 88 ? 10.898 14.941 -12.406 1.00 90.81 88 MET A CA 1
ATOM 679 C C . MET A 1 88 ? 10.668 14.890 -13.915 1.00 90.81 88 MET A C 1
ATOM 681 O O . MET A 1 88 ? 9.541 14.912 -14.403 1.00 90.81 88 MET A O 1
ATOM 685 N N . THR A 1 89 ? 11.764 14.715 -14.651 1.00 86.94 89 THR A N 1
ATOM 686 C CA . THR A 1 89 ? 11.772 14.549 -16.116 1.00 86.94 89 THR A CA 1
ATOM 687 C C . THR A 1 89 ? 12.277 13.176 -16.567 1.00 86.94 89 THR A C 1
ATOM 689 O O . THR A 1 89 ? 12.244 12.863 -17.758 1.00 86.94 89 THR A O 1
ATOM 692 N N . THR A 1 90 ? 12.735 12.337 -15.633 1.00 83.81 90 THR A N 1
ATOM 693 C CA . THR A 1 90 ? 13.201 10.978 -15.921 1.00 83.81 90 THR A CA 1
ATOM 694 C C . THR A 1 90 ? 12.022 10.069 -16.294 1.00 83.81 90 THR A C 1
ATOM 696 O O . THR A 1 90 ? 10.957 10.146 -15.674 1.00 83.81 90 THR A O 1
ATOM 699 N N . PRO A 1 91 ? 12.165 9.189 -17.306 1.00 87.69 91 PRO A N 1
ATOM 700 C CA . PRO A 1 91 ? 11.124 8.220 -17.629 1.00 87.69 91 PRO A CA 1
ATOM 701 C C . PRO A 1 91 ? 10.803 7.322 -16.430 1.00 87.69 91 PRO A C 1
ATOM 703 O O . PRO A 1 91 ? 11.697 6.730 -15.828 1.00 87.69 91 PRO A O 1
ATOM 706 N N . ARG A 1 92 ? 9.514 7.179 -16.113 1.00 93.62 92 ARG A N 1
ATOM 707 C CA . ARG A 1 92 ? 9.038 6.308 -15.033 1.00 93.62 92 ARG A CA 1
ATOM 708 C C . ARG A 1 92 ? 8.508 5.002 -15.611 1.00 93.62 92 ARG A C 1
ATOM 710 O O . ARG A 1 92 ? 7.331 4.897 -15.950 1.00 93.62 92 ARG A O 1
ATOM 717 N N . THR A 1 93 ? 9.401 4.030 -15.773 1.00 95.19 93 THR A N 1
ATOM 718 C CA . THR A 1 93 ? 9.058 2.682 -16.248 1.00 95.19 93 THR A CA 1
ATOM 719 C C . THR A 1 93 ? 8.192 1.937 -15.243 1.00 95.19 93 THR A C 1
ATOM 721 O O . THR A 1 93 ? 8.122 2.316 -14.078 1.00 95.19 93 THR A O 1
ATOM 724 N N . VAL A 1 94 ? 7.536 0.870 -15.692 1.00 96.81 94 VAL A N 1
ATOM 725 C CA . VAL A 1 94 ? 6.657 0.061 -14.850 1.00 96.81 94 VAL A CA 1
ATOM 726 C C . VAL A 1 94 ? 7.062 -1.404 -14.955 1.00 96.81 94 VAL A C 1
ATOM 728 O O . VAL A 1 94 ? 7.170 -1.924 -16.066 1.00 96.81 94 VAL A O 1
ATOM 731 N N . ALA A 1 95 ? 7.264 -2.060 -13.812 1.00 96.81 95 ALA A N 1
ATOM 732 C CA . ALA A 1 95 ? 7.461 -3.507 -13.728 1.00 96.81 95 ALA A CA 1
ATOM 733 C C . ALA A 1 95 ? 6.157 -4.201 -13.311 1.00 96.81 95 ALA A C 1
ATOM 735 O O . ALA A 1 95 ? 5.362 -3.641 -12.553 1.00 96.81 95 ALA A O 1
ATOM 736 N N . VAL A 1 96 ? 5.931 -5.421 -13.799 1.00 97.50 96 VAL A N 1
ATOM 737 C CA . VAL A 1 96 ? 4.703 -6.184 -13.544 1.00 97.50 96 VAL A CA 1
ATOM 738 C C . VAL A 1 96 ? 5.030 -7.620 -13.156 1.00 97.50 96 VAL A C 1
ATOM 740 O O . VAL A 1 96 ? 5.892 -8.252 -13.763 1.00 97.50 96 VAL A O 1
ATOM 743 N N . VAL A 1 97 ? 4.317 -8.118 -12.152 1.00 97.50 97 VAL A N 1
ATOM 744 C CA . VAL A 1 97 ? 4.246 -9.528 -11.782 1.00 97.50 97 VAL A CA 1
ATOM 745 C C . VAL A 1 97 ? 2.966 -10.110 -12.365 1.00 97.50 97 VAL A C 1
ATOM 747 O O . VAL A 1 97 ? 1.893 -9.517 -12.238 1.00 97.50 97 VAL A O 1
ATOM 750 N N . ASN A 1 98 ? 3.084 -11.262 -13.020 1.00 97.69 98 ASN A N 1
ATOM 751 C CA . ASN A 1 98 ? 1.960 -11.989 -13.598 1.00 97.69 98 ASN A CA 1
ATOM 752 C C . ASN A 1 98 ? 2.241 -13.499 -13.686 1.00 97.69 98 ASN A C 1
ATOM 754 O O . ASN A 1 98 ? 3.212 -13.992 -13.117 1.00 97.69 98 ASN A O 1
ATOM 758 N N . GLN A 1 99 ? 1.385 -14.248 -14.385 1.00 96.88 99 GLN A N 1
ATOM 759 C CA . GLN A 1 99 ? 1.531 -15.703 -14.523 1.00 96.88 99 GLN A CA 1
ATOM 760 C C . GLN A 1 99 ? 2.833 -16.127 -15.223 1.00 96.88 99 GLN A C 1
ATOM 762 O O . GLN A 1 99 ? 3.391 -17.166 -14.874 1.00 96.88 99 GLN A O 1
ATOM 767 N N . ASP A 1 100 ? 3.333 -15.322 -16.164 1.00 97.94 100 ASP A N 1
ATOM 768 C CA . ASP A 1 100 ? 4.581 -15.598 -16.887 1.00 97.94 100 ASP A CA 1
ATOM 769 C C . ASP A 1 100 ? 5.823 -15.123 -16.108 1.00 97.94 100 ASP A C 1
ATOM 771 O O . ASP A 1 100 ? 6.911 -15.678 -16.259 1.00 97.94 100 ASP A O 1
ATOM 775 N N . HIS A 1 101 ? 5.656 -14.106 -15.257 1.00 97.69 101 HIS A N 1
ATOM 776 C CA . HIS A 1 101 ? 6.702 -13.491 -14.436 1.00 97.69 101 HIS A CA 1
ATOM 777 C C . HIS A 1 101 ? 6.229 -13.425 -12.974 1.00 97.69 101 HIS A C 1
ATOM 779 O O . HIS A 1 101 ? 5.766 -12.373 -12.521 1.00 97.69 101 HIS A O 1
ATOM 785 N N . PRO A 1 102 ? 6.274 -14.548 -12.233 1.00 97.88 102 PRO A N 1
ATOM 786 C CA . PRO A 1 102 ? 5.690 -14.628 -10.900 1.00 97.88 102 PRO A CA 1
ATOM 787 C C . PRO A 1 102 ? 6.511 -13.862 -9.854 1.00 97.88 102 PRO A C 1
ATOM 789 O O . PRO A 1 102 ? 7.726 -13.719 -9.971 1.00 97.88 102 PRO A O 1
ATOM 792 N N . GLY A 1 103 ? 5.837 -13.431 -8.786 1.00 97.88 103 GLY A N 1
ATOM 793 C CA . GLY A 1 103 ? 6.421 -12.708 -7.652 1.00 97.88 103 GLY A CA 1
ATOM 794 C C . GLY A 1 103 ? 5.581 -12.929 -6.400 1.00 97.88 103 GLY A C 1
ATOM 795 O O . GLY A 1 103 ? 4.752 -12.095 -6.037 1.00 97.88 103 GLY A O 1
ATOM 796 N N . SER A 1 104 ? 5.720 -14.114 -5.800 1.00 98.44 104 SER A N 1
ATOM 797 C CA . SER A 1 104 ? 4.867 -14.567 -4.691 1.00 98.44 104 SER A CA 1
ATOM 798 C C . SER A 1 104 ? 5.050 -13.751 -3.414 1.00 98.44 104 SER A C 1
ATOM 800 O O . SER A 1 104 ? 4.096 -13.580 -2.665 1.00 98.44 104 SER A O 1
ATOM 802 N N . ASP A 1 105 ? 6.258 -13.256 -3.173 1.00 98.56 105 ASP A N 1
ATOM 803 C CA . ASP A 1 105 ? 6.591 -12.352 -2.074 1.00 98.56 105 ASP A CA 1
ATOM 804 C C . ASP A 1 105 ? 5.848 -11.019 -2.204 1.00 98.56 105 ASP A C 1
ATOM 806 O O . ASP A 1 105 ? 5.100 -10.643 -1.307 1.00 98.56 105 ASP A O 1
ATOM 810 N N . LEU A 1 106 ? 5.967 -10.348 -3.350 1.00 98.50 106 LEU A N 1
ATOM 811 C CA . LEU A 1 106 ? 5.277 -9.090 -3.621 1.00 98.50 106 LEU A CA 1
ATOM 812 C C . LEU A 1 106 ? 3.753 -9.247 -3.590 1.00 98.50 106 LEU A C 1
ATOM 814 O O . LEU A 1 106 ? 3.063 -8.440 -2.962 1.00 98.50 106 LEU A O 1
ATOM 818 N N . ALA A 1 107 ? 3.221 -10.253 -4.291 1.00 98.56 107 ALA A N 1
ATOM 819 C CA . ALA A 1 107 ? 1.781 -10.491 -4.338 1.00 98.56 107 ALA A CA 1
ATOM 820 C C . ALA A 1 107 ? 1.246 -10.849 -2.943 1.00 98.56 107 ALA A C 1
ATOM 822 O O . ALA A 1 107 ? 0.226 -10.311 -2.516 1.00 98.56 107 ALA A O 1
ATOM 823 N N . GLY A 1 108 ? 1.975 -11.693 -2.206 1.00 98.81 108 GLY A N 1
ATOM 824 C CA . GLY A 1 108 ? 1.638 -12.084 -0.841 1.00 98.81 108 GLY A CA 1
ATOM 825 C C . GLY A 1 108 ? 1.654 -10.912 0.137 1.00 98.81 108 GLY A C 1
ATOM 826 O O . GLY A 1 108 ? 0.708 -10.756 0.904 1.00 98.81 108 GLY A O 1
ATOM 827 N N . GLU A 1 109 ? 2.671 -10.052 0.083 1.00 98.94 109 GLU A N 1
ATOM 828 C CA . GLU A 1 109 ? 2.750 -8.882 0.964 1.00 98.94 109 GLU A CA 1
ATOM 829 C C . GLU A 1 109 ? 1.683 -7.837 0.607 1.00 98.94 109 GLU A C 1
ATOM 831 O O . GLU A 1 109 ? 1.064 -7.247 1.490 1.00 98.94 109 GLU A O 1
ATOM 836 N N . THR A 1 110 ? 1.376 -7.663 -0.682 1.00 98.88 110 THR A N 1
ATOM 837 C CA . THR A 1 110 ? 0.257 -6.813 -1.124 1.00 98.88 110 THR A CA 1
ATOM 838 C C . THR A 1 110 ? -1.079 -7.348 -0.603 1.00 98.88 110 THR A C 1
ATOM 840 O O . THR A 1 110 ? -1.899 -6.586 -0.088 1.00 98.88 110 THR A O 1
ATOM 843 N N . ALA A 1 111 ? -1.293 -8.663 -0.675 1.00 98.88 111 ALA A N 1
ATOM 844 C CA . ALA A 1 111 ? -2.474 -9.306 -0.114 1.00 98.88 111 ALA A CA 1
ATOM 845 C C . ALA A 1 111 ? -2.549 -9.147 1.415 1.00 98.88 111 ALA A C 1
ATOM 847 O O . ALA A 1 111 ? -3.627 -8.862 1.941 1.00 98.88 111 ALA A O 1
ATOM 848 N N . ALA A 1 112 ? -1.423 -9.273 2.125 1.00 98.94 112 ALA A N 1
ATOM 849 C CA . ALA A 1 112 ? -1.344 -9.057 3.569 1.00 98.94 112 ALA A CA 1
ATOM 850 C C . ALA A 1 112 ? -1.733 -7.621 3.949 1.00 98.94 112 ALA A C 1
ATOM 852 O O . ALA A 1 112 ? -2.577 -7.435 4.831 1.00 98.94 112 ALA A O 1
ATOM 853 N N . ALA A 1 113 ? -1.208 -6.627 3.229 1.0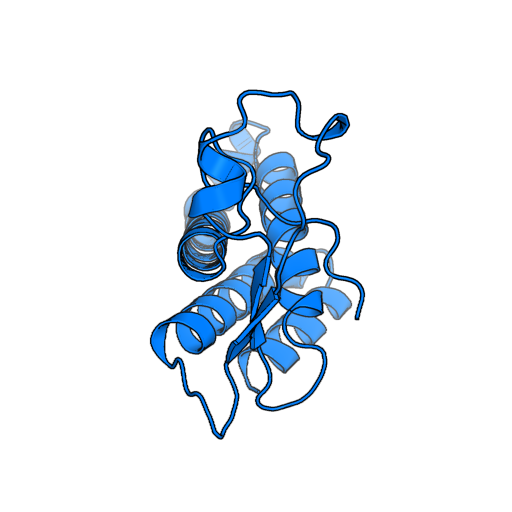0 98.94 113 ALA A N 1
ATOM 854 C CA . ALA A 1 113 ? -1.539 -5.220 3.420 1.00 98.94 113 ALA A CA 1
ATOM 855 C C . ALA A 1 113 ? -3.043 -4.973 3.251 1.00 98.94 113 ALA A C 1
ATOM 857 O O . ALA A 1 113 ? -3.704 -4.468 4.158 1.00 98.94 113 ALA A O 1
ATOM 858 N N . LEU A 1 114 ? -3.616 -5.404 2.122 1.00 98.94 114 LEU A N 1
ATOM 859 C CA . LEU A 1 114 ? -5.042 -5.236 1.830 1.00 98.94 114 LEU A CA 1
ATOM 860 C C . LEU A 1 114 ? -5.926 -5.965 2.860 1.00 98.94 114 LEU A C 1
ATOM 862 O O . LEU A 1 114 ? -6.913 -5.407 3.349 1.00 98.94 114 LEU A O 1
ATOM 866 N N . ALA A 1 115 ? -5.565 -7.191 3.245 1.00 98.94 115 ALA A N 1
ATOM 867 C CA . ALA A 1 115 ? -6.303 -7.961 4.241 1.00 98.94 115 ALA A CA 1
ATOM 868 C C . ALA A 1 115 ? -6.268 -7.301 5.628 1.00 98.94 115 ALA A C 1
ATOM 870 O O . ALA A 1 115 ? -7.325 -7.154 6.249 1.00 98.94 115 ALA A O 1
ATOM 871 N N . ALA A 1 116 ? -5.098 -6.866 6.104 1.00 98.94 116 ALA A N 1
ATOM 872 C CA . ALA A 1 116 ? -4.958 -6.183 7.388 1.00 98.94 116 ALA A CA 1
ATOM 873 C C . ALA A 1 116 ? -5.746 -4.864 7.398 1.00 98.94 116 ALA A C 1
ATOM 875 O O . ALA A 1 116 ? -6.565 -4.630 8.289 1.0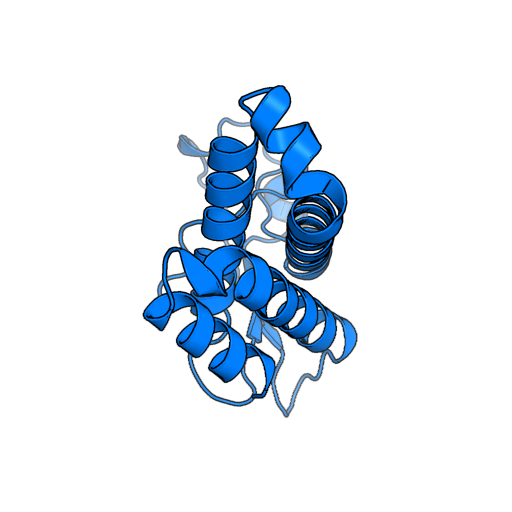0 98.94 116 ALA A O 1
ATOM 876 N N . SER A 1 117 ? -5.607 -4.041 6.358 1.00 98.94 117 SER A N 1
ATOM 877 C CA . SER A 1 117 ? -6.346 -2.781 6.228 1.00 98.94 117 SER A CA 1
ATOM 878 C C . SER A 1 117 ? -7.862 -2.980 6.169 1.00 98.94 117 SER A C 1
ATOM 880 O O . SER A 1 117 ? -8.614 -2.147 6.675 1.00 98.94 117 SER A O 1
ATOM 882 N N . SER A 1 118 ? -8.345 -4.105 5.632 1.00 98.94 118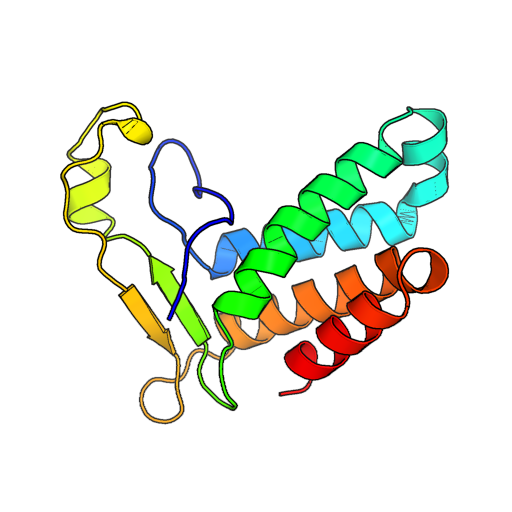 SER A N 1
ATOM 883 C CA . SER A 1 118 ? -9.779 -4.417 5.660 1.00 98.94 118 SER A CA 1
ATOM 884 C C . SER A 1 118 ? -10.344 -4.578 7.074 1.00 98.94 118 SER A C 1
ATOM 886 O O . SER A 1 118 ? -11.535 -4.356 7.295 1.00 98.94 118 SER A O 1
ATOM 888 N N . ILE A 1 119 ? -9.513 -4.970 8.045 1.00 98.88 119 ILE A N 1
ATOM 889 C CA . ILE A 1 119 ? -9.909 -5.064 9.453 1.00 98.88 119 ILE A CA 1
ATOM 890 C C . ILE A 1 119 ? -10.046 -3.655 10.030 1.00 98.88 119 ILE A C 1
ATOM 892 O O . ILE A 1 119 ? -11.064 -3.373 10.658 1.00 98.88 119 ILE A O 1
ATOM 896 N N . VAL A 1 120 ? -9.077 -2.776 9.745 1.00 98.81 120 VAL A N 1
ATOM 897 C CA . VAL A 1 120 ? -9.065 -1.370 10.186 1.00 98.81 120 VAL A CA 1
ATOM 898 C C . VAL A 1 120 ? -10.334 -0.640 9.738 1.00 98.81 120 VAL A C 1
ATOM 900 O O . VAL A 1 120 ? -11.032 -0.051 10.556 1.00 98.81 120 VAL A O 1
ATOM 903 N N . PHE A 1 121 ? -10.700 -0.743 8.457 1.00 98.81 121 PHE A N 1
ATOM 904 C CA . PHE A 1 121 ? -11.846 -0.007 7.904 1.00 98.81 121 PHE A CA 1
ATOM 905 C C . PHE A 1 121 ? -13.201 -0.703 8.068 1.00 98.81 121 PHE A C 1
ATOM 907 O O . PHE A 1 121 ? -14.218 -0.177 7.624 1.00 98.81 121 PHE A O 1
ATOM 914 N N . ARG A 1 122 ? -13.262 -1.881 8.698 1.00 98.38 122 ARG A N 1
ATOM 915 C CA . ARG A 1 122 ? -14.479 -2.712 8.725 1.00 98.38 122 ARG A CA 1
ATOM 916 C C . ARG A 1 122 ? -15.707 -1.991 9.284 1.00 98.38 122 ARG A C 1
ATOM 918 O O . ARG A 1 122 ? -16.813 -2.218 8.799 1.00 98.38 122 ARG A O 1
ATOM 925 N N . SER A 1 123 ? -15.525 -1.187 10.329 1.00 96.81 123 SER A N 1
ATOM 926 C CA . SER A 1 123 ? -16.611 -0.488 11.024 1.00 96.81 123 SER A CA 1
ATOM 927 C C . SER A 1 123 ? -16.900 0.898 10.447 1.00 96.81 123 SER A C 1
ATOM 929 O O . SER A 1 123 ? -18.053 1.324 10.469 1.00 96.81 123 SER A O 1
ATOM 931 N N . SER A 1 124 ? -15.881 1.593 9.940 1.00 97.56 124 SER A N 1
ATOM 932 C CA . SER A 1 124 ? -15.985 2.965 9.432 1.00 97.56 124 SER A CA 1
ATOM 933 C C . SER A 1 124 ? -16.339 3.036 7.944 1.00 97.56 124 SER A C 1
ATOM 935 O O . SER A 1 124 ? -17.007 3.978 7.526 1.00 97.56 124 SER A O 1
ATOM 937 N N . A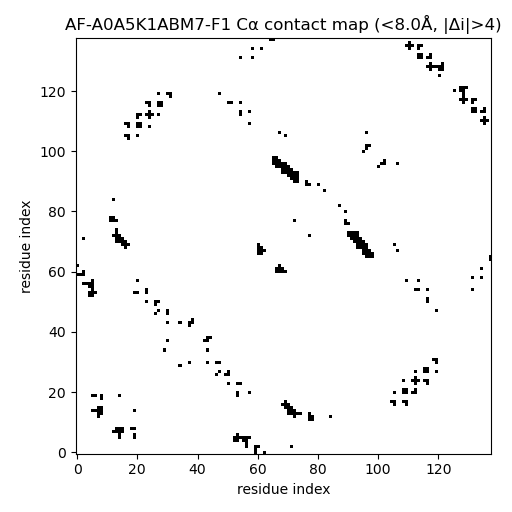SP A 1 125 ? -15.940 2.039 7.150 1.00 98.50 125 ASP A N 1
ATOM 938 C CA . ASP A 1 125 ? -16.148 1.982 5.701 1.00 98.50 125 ASP A CA 1
ATOM 939 C C . ASP A 1 125 ? -16.219 0.521 5.214 1.00 98.50 125 ASP A C 1
ATOM 941 O O . ASP A 1 125 ? -15.287 -0.048 4.635 1.00 98.50 125 ASP A O 1
ATOM 945 N N . ALA A 1 126 ? -17.362 -0.118 5.475 1.00 98.50 126 ALA A N 1
ATOM 946 C CA . ALA A 1 126 ? -17.574 -1.532 5.170 1.00 98.50 126 ALA A CA 1
ATOM 947 C C . ALA A 1 126 ? -17.477 -1.858 3.666 1.00 98.50 126 ALA A C 1
ATOM 949 O O . ALA A 1 126 ? -17.066 -2.963 3.303 1.00 98.50 126 ALA A O 1
ATOM 950 N N . GLN A 1 127 ? -17.842 -0.913 2.790 1.00 98.75 127 GLN A N 1
ATOM 951 C CA . GLN A 1 127 ? -17.738 -1.098 1.342 1.00 98.75 127 GLN A CA 1
ATOM 952 C C . GLN A 1 127 ? -16.271 -1.159 0.912 1.00 98.75 127 GLN A C 1
ATOM 954 O O . GLN A 1 127 ? -15.888 -2.071 0.176 1.00 98.75 127 GLN A O 1
ATOM 959 N N . TYR A 1 128 ? -15.440 -0.240 1.409 1.00 98.88 128 TYR A N 1
ATOM 960 C CA . TYR A 1 128 ? -14.007 -0.261 1.142 1.00 98.88 128 TYR A CA 1
ATOM 961 C C . TYR A 1 128 ? -13.337 -1.501 1.736 1.00 98.88 128 TYR A C 1
ATOM 963 O O . TYR A 1 128 ? -12.600 -2.192 1.039 1.00 98.88 128 TYR A O 1
ATOM 971 N N . ALA A 1 129 ? -13.669 -1.873 2.976 1.00 98.88 129 ALA A N 1
ATOM 972 C CA . ALA A 1 129 ? -13.161 -3.100 3.588 1.00 98.88 129 ALA A CA 1
ATOM 973 C C . ALA A 1 129 ? -13.477 -4.354 2.746 1.00 98.88 129 ALA A C 1
ATOM 975 O O . ALA A 1 129 ? -12.623 -5.227 2.586 1.00 98.88 129 ALA A O 1
ATOM 976 N N . HIS A 1 130 ? -14.677 -4.442 2.164 1.00 98.81 130 HIS A N 1
ATOM 977 C CA . HIS A 1 130 ? -15.041 -5.553 1.281 1.00 98.81 130 HIS A CA 1
ATOM 978 C C . HIS A 1 130 ? -14.231 -5.567 -0.024 1.00 98.81 130 HIS A C 1
ATOM 980 O O . HIS A 1 130 ? -13.805 -6.636 -0.473 1.00 98.81 130 HIS A O 1
ATOM 986 N N . LEU A 1 131 ? -13.986 -4.391 -0.609 1.00 98.81 131 LEU A N 1
ATOM 987 C CA . LEU A 1 131 ? -13.127 -4.248 -1.784 1.00 98.81 131 LEU A CA 1
ATOM 988 C C . LEU A 1 131 ? -11.702 -4.736 -1.484 1.00 98.81 131 LEU A C 1
ATOM 990 O O . LEU A 1 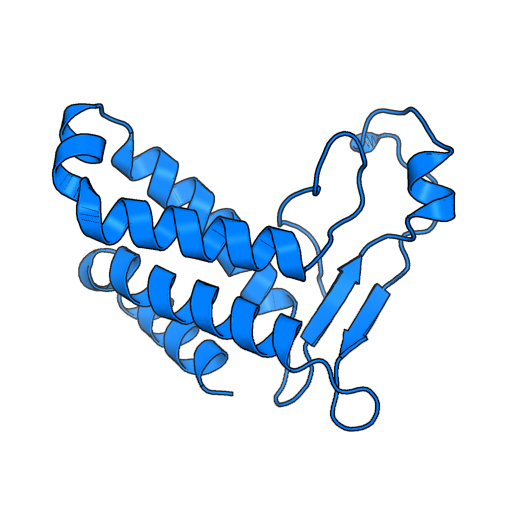131 ? -11.171 -5.559 -2.227 1.00 98.81 131 LEU A O 1
ATOM 994 N N . LEU A 1 132 ? -11.126 -4.315 -0.355 1.00 98.88 132 LEU A N 1
ATOM 995 C CA . LEU A 1 132 ? -9.793 -4.739 0.078 1.00 98.88 132 LEU A CA 1
ATOM 996 C C . LEU A 1 132 ? -9.694 -6.265 0.238 1.00 98.88 132 LEU A C 1
ATOM 998 O O . LEU A 1 132 ? -8.779 -6.882 -0.302 1.00 98.88 132 LEU A O 1
ATOM 1002 N N . VAL A 1 133 ? -10.666 -6.900 0.909 1.00 98.75 133 VAL A N 1
ATOM 1003 C CA . VAL A 1 133 ? -10.705 -8.372 1.048 1.00 98.75 133 VAL A CA 1
ATOM 1004 C C . VAL A 1 133 ? -10.819 -9.070 -0.306 1.00 98.75 133 VAL A C 1
ATOM 1006 O O . VAL A 1 133 ? -10.290 -10.167 -0.469 1.00 98.75 133 VAL A O 1
ATOM 1009 N N . THR A 1 134 ? -11.532 -8.475 -1.263 1.00 98.69 134 THR A N 1
ATOM 1010 C CA . THR A 1 134 ? -11.693 -9.058 -2.599 1.00 98.69 134 THR A CA 1
ATOM 1011 C C . THR A 1 134 ? -10.353 -9.125 -3.321 1.00 98.69 134 THR A C 1
ATOM 1013 O O . THR A 1 134 ? -9.970 -10.206 -3.759 1.00 98.69 134 THR A O 1
ATOM 1016 N N . HIS A 1 135 ? -9.608 -8.018 -3.362 1.00 98.75 135 HIS A N 1
ATOM 1017 C CA . HIS A 1 135 ? -8.286 -7.986 -3.993 1.00 98.75 135 HIS A CA 1
ATOM 1018 C C . HIS A 1 135 ? -7.231 -8.781 -3.218 1.00 98.75 135 HIS A C 1
ATOM 1020 O O . HIS A 1 135 ? -6.343 -9.343 -3.839 1.00 98.75 135 HIS A O 1
ATOM 1026 N N . ALA A 1 136 ? -7.333 -8.882 -1.888 1.00 98.75 136 ALA A N 1
ATOM 1027 C CA . ALA A 1 136 ? -6.413 -9.693 -1.086 1.00 98.75 136 ALA A CA 1
ATOM 1028 C C . ALA A 1 136 ? -6.537 -11.209 -1.341 1.00 98.75 136 ALA A C 1
ATOM 1030 O O . ALA A 1 136 ? -5.636 -11.968 -1.000 1.00 98.75 136 ALA A O 1
ATOM 1031 N N . LYS A 1 137 ? -7.680 -11.672 -1.864 1.00 98.44 137 LYS A N 1
ATOM 1032 C CA . LYS A 1 137 ? -7.937 -13.096 -2.145 1.00 98.44 137 LYS A CA 1
ATOM 1033 C C . LYS A 1 137 ? -7.544 -13.531 -3.555 1.00 98.44 137 LYS A C 1
ATOM 1035 O O . LYS A 1 137 ? -7.455 -14.736 -3.786 1.00 98.44 137 LYS A O 1
ATOM 1040 N N . GLN A 1 138 ? -7.467 -12.579 -4.479 1.00 95.62 138 GLN A N 1
ATOM 1041 C CA . GLN A 1 138 ? -7.189 -12.788 -5.899 1.00 95.62 138 GLN A CA 1
ATOM 1042 C C . GLN A 1 138 ? -5.684 -12.875 -6.130 1.00 95.62 138 GLN A C 1
ATOM 1044 O O . GLN A 1 138 ? -5.294 -13.727 -6.955 1.00 95.62 138 GLN A O 1
#

Mean predicted aligned error: 2.51 Å

Nearest PDB structures (foldseek):
  8ihx-assembly1_A  TM=9.984E-01  e=1.064E-13  Eisenia fetida
  8ihy-assembly1_A  TM=9.985E-01  e=1.407E-13  Eisenia fetida
  8ihw-assembly1_A  TM=9.984E-01  e=1.487E-13  Eisenia fetida
  1ga2-assembly1_A  TM=9.955E-01  e=7.516E-13  Ruminiclostridium cellulolyticum
  1g87-assembly1_A  TM=9.954E-01  e=1.469E-12  Ruminiclostridium cellulolyticum

Solvent-accessible surface area (backbone atoms only — not comparable to full-atom values): 7484 Å² total; per-residue (Å²): 136,73,79,73,75,49,62,55,70,66,99,53,72,35,29,50,38,51,68,50,20,46,49,30,25,52,51,22,48,47,48,65,78,39,37,68,59,30,46,76,68,71,38,37,68,61,52,51,51,53,35,46,46,38,47,60,25,55,51,45,30,44,80,51,86,60,38,38,53,41,30,42,35,39,66,75,64,44,69,72,52,92,68,59,80,93,71,66,80,68,79,69,44,74,44,68,29,30,89,93,44,72,48,68,67,46,53,49,36,42,22,46,16,27,42,38,38,21,62,66,30,43,85,83,36,49,68,60,16,51,51,28,43,52,63,36,73,90

pLDDT: mean 97.0, std 3.34, range [81.81, 98.94]

Organism: NCBI:txid210225